Protein AF-A0AAV9LEJ4-F1 (afdb_monomer_lite)

Structure (mmCIF, N/CA/C/O backbone):
data_AF-A0AAV9LEJ4-F1
#
_entry.id   AF-A0AAV9LEJ4-F1
#
loop_
_atom_site.group_PDB
_atom_site.id
_atom_site.type_symbol
_atom_site.label_atom_id
_atom_site.label_alt_id
_atom_site.label_comp_id
_atom_site.label_asym_id
_atom_site.label_entity_id
_atom_site.label_seq_id
_atom_site.pdbx_PDB_ins_code
_atom_site.Cartn_x
_atom_site.Cartn_y
_atom_site.Cartn_z
_atom_site.occupancy
_atom_site.B_iso_or_equiv
_atom_site.auth_seq_id
_atom_site.auth_comp_id
_atom_site.auth_asym_id
_atom_site.auth_atom_id
_atom_site.pdbx_PDB_model_num
ATOM 1 N N . MET A 1 1 ? -6.717 -20.768 -4.124 1.00 33.97 1 MET A N 1
ATOM 2 C CA . MET A 1 1 ? -5.307 -20.877 -4.558 1.00 33.97 1 MET A CA 1
ATOM 3 C C . MET A 1 1 ? -4.681 -19.501 -4.402 1.00 33.97 1 MET A C 1
ATOM 5 O O . MET A 1 1 ? -5.091 -18.594 -5.113 1.00 33.97 1 MET A O 1
ATOM 9 N N . VAL A 1 2 ? -3.787 -19.312 -3.428 1.00 36.50 2 VAL A N 1
ATOM 10 C CA . VAL A 1 2 ? -3.051 -18.048 -3.265 1.00 36.50 2 VAL A CA 1
ATOM 11 C C . VAL A 1 2 ? -1.981 -18.027 -4.351 1.00 36.50 2 VAL A C 1
ATOM 13 O O . VAL A 1 2 ? -1.108 -18.890 -4.368 1.00 36.50 2 VAL A O 1
ATOM 16 N N . ARG A 1 3 ? -2.088 -17.114 -5.318 1.00 53.19 3 ARG A N 1
ATOM 17 C CA . ARG A 1 3 ? -0.980 -16.851 -6.239 1.00 53.19 3 ARG A CA 1
ATOM 18 C C . ARG A 1 3 ? -0.015 -15.936 -5.495 1.00 53.19 3 ARG A C 1
ATOM 20 O O . ARG A 1 3 ? -0.380 -14.807 -5.194 1.00 53.19 3 ARG A O 1
ATOM 27 N N . THR A 1 4 ? 1.175 -16.428 -5.164 1.00 60.38 4 THR A N 1
ATOM 28 C CA . THR A 1 4 ? 2.219 -15.580 -4.579 1.00 60.38 4 THR A CA 1
ATOM 29 C C . THR A 1 4 ? 2.891 -14.803 -5.700 1.00 60.38 4 THR A C 1
ATOM 31 O O . THR A 1 4 ? 3.566 -15.382 -6.556 1.00 60.38 4 THR A O 1
ATOM 34 N N . THR A 1 5 ? 2.622 -13.503 -5.737 1.00 72.81 5 THR A N 1
ATOM 35 C CA . THR A 1 5 ? 3.022 -12.590 -6.809 1.00 72.81 5 THR A CA 1
ATOM 36 C C . THR A 1 5 ? 3.548 -11.315 -6.180 1.00 72.81 5 THR A C 1
ATOM 38 O O . THR A 1 5 ? 2.967 -10.848 -5.203 1.00 72.81 5 THR A O 1
ATOM 41 N N . THR A 1 6 ? 4.614 -10.752 -6.735 1.00 76.12 6 THR A N 1
ATOM 42 C CA . THR A 1 6 ? 5.213 -9.513 -6.235 1.00 76.12 6 THR A CA 1
ATOM 43 C C . THR A 1 6 ? 5.570 -8.600 -7.389 1.00 76.12 6 THR A C 1
ATOM 45 O O . THR A 1 6 ? 5.845 -9.068 -8.500 1.00 76.12 6 THR A O 1
ATOM 48 N N . LEU A 1 7 ? 5.581 -7.301 -7.109 1.00 75.12 7 LEU A N 1
ATOM 49 C CA . LEU A 1 7 ? 6.283 -6.360 -7.959 1.00 75.12 7 LEU A CA 1
ATOM 50 C C . LEU A 1 7 ? 7.769 -6.341 -7.582 1.00 75.12 7 LEU A C 1
ATOM 52 O O . LEU A 1 7 ? 8.122 -6.549 -6.421 1.00 75.12 7 LEU A O 1
ATOM 56 N N . ASP A 1 8 ? 8.614 -6.171 -8.590 1.00 78.00 8 ASP A N 1
ATOM 57 C CA . ASP A 1 8 ? 10.074 -6.192 -8.515 1.00 78.00 8 ASP A CA 1
ATOM 58 C C . ASP A 1 8 ? 10.605 -4.890 -9.140 1.00 78.00 8 ASP A C 1
ATOM 60 O O . ASP A 1 8 ? 10.684 -4.799 -10.376 1.00 78.00 8 ASP A O 1
ATOM 64 N N . PRO A 1 9 ? 10.873 -3.853 -8.324 1.00 79.69 9 PRO A N 1
ATOM 65 C CA . PRO A 1 9 ? 11.388 -2.586 -8.819 1.00 79.69 9 PRO A CA 1
ATOM 66 C C . PRO A 1 9 ? 12.812 -2.772 -9.353 1.00 79.69 9 PRO A C 1
ATOM 68 O O . PRO A 1 9 ? 13.684 -3.302 -8.666 1.00 79.69 9 PRO A O 1
ATOM 71 N N . THR A 1 10 ? 13.068 -2.317 -10.579 1.00 83.44 10 THR A N 1
ATOM 72 C CA . THR A 1 10 ? 14.412 -2.341 -11.178 1.00 83.44 10 THR A CA 1
ATOM 73 C C . THR A 1 10 ? 14.753 -1.008 -11.819 1.00 83.44 10 THR A C 1
ATOM 75 O O . THR A 1 10 ? 13.864 -0.231 -12.163 1.00 83.44 10 THR A O 1
ATOM 78 N N . VAL A 1 11 ? 16.045 -0.785 -12.037 1.00 86.44 11 VAL A N 1
ATOM 79 C CA . VAL A 1 11 ? 16.559 0.316 -12.853 1.00 86.44 11 VAL A CA 1
ATOM 80 C C . VAL A 1 11 ? 16.872 -0.226 -14.248 1.00 86.44 11 VAL A C 1
ATOM 82 O O . VAL A 1 11 ? 17.528 -1.262 -14.357 1.00 86.44 11 VAL A O 1
ATOM 85 N N . ASP A 1 12 ? 16.352 0.417 -15.293 1.00 84.88 12 ASP A N 1
ATOM 86 C CA . ASP A 1 12 ? 16.654 0.061 -16.684 1.00 84.88 12 ASP A CA 1
ATOM 87 C C . ASP A 1 12 ? 17.989 0.665 -17.167 1.00 84.88 12 ASP A C 1
ATOM 89 O O . ASP A 1 12 ? 18.639 1.439 -16.463 1.00 84.88 12 ASP A O 1
ATOM 93 N N . ASP A 1 13 ? 18.398 0.343 -18.398 1.00 87.31 13 ASP A N 1
ATOM 94 C CA . ASP A 1 13 ? 19.653 0.839 -18.993 1.00 87.31 13 ASP A CA 1
ATOM 95 C C . ASP A 1 13 ? 19.692 2.372 -19.179 1.00 87.31 13 ASP A C 1
ATOM 97 O O . ASP A 1 13 ? 20.726 2.931 -19.544 1.00 87.31 13 ASP A O 1
ATOM 101 N N . LYS A 1 14 ? 18.567 3.065 -18.961 1.00 87.56 14 LYS A N 1
ATOM 102 C CA . LYS A 1 14 ? 18.425 4.526 -19.028 1.00 87.56 14 LYS A CA 1
ATOM 103 C C . LYS A 1 14 ? 18.315 5.157 -17.639 1.00 87.56 14 LYS A C 1
ATOM 105 O O . LYS A 1 14 ? 17.849 6.290 -17.527 1.00 87.56 14 LYS A O 1
ATOM 110 N N . GLU A 1 15 ? 18.690 4.423 -16.594 1.00 86.25 15 GLU A N 1
ATOM 111 C CA . GLU A 1 15 ? 18.599 4.847 -15.195 1.00 86.25 15 GLU A CA 1
ATOM 112 C C . GLU A 1 15 ? 17.161 5.161 -14.730 1.00 86.25 15 GLU A C 1
ATOM 114 O O . GLU A 1 15 ? 16.949 5.878 -13.752 1.00 86.25 15 GLU A O 1
ATOM 119 N N . THR A 1 16 ? 16.145 4.612 -15.406 1.00 87.75 16 THR A N 1
ATOM 120 C CA . THR A 1 16 ? 14.732 4.782 -15.041 1.00 87.75 16 THR A CA 1
ATOM 121 C C . THR A 1 16 ? 14.273 3.671 -14.102 1.00 87.75 16 THR A C 1
ATOM 123 O O . THR A 1 16 ? 14.505 2.491 -14.359 1.00 87.75 16 THR A O 1
ATOM 126 N N . GLN A 1 17 ? 13.571 4.039 -13.029 1.00 86.75 17 GLN A N 1
ATOM 127 C CA . GLN A 1 17 ? 12.897 3.099 -12.140 1.00 86.75 17 GLN A CA 1
ATOM 128 C C . GLN A 1 17 ? 11.589 2.604 -12.778 1.00 86.75 17 GLN A C 1
ATOM 130 O O . GLN A 1 17 ? 10.724 3.391 -13.172 1.00 86.75 17 GLN A O 1
ATOM 135 N N . VAL A 1 18 ? 11.444 1.282 -12.881 1.00 89.50 18 VAL A N 1
ATOM 136 C CA . VAL A 1 18 ? 10.283 0.604 -13.478 1.00 89.50 18 VAL A CA 1
ATOM 137 C C . VAL A 1 18 ? 9.762 -0.509 -12.571 1.00 89.50 18 VAL A C 1
ATOM 139 O O . VAL A 1 18 ? 10.533 -1.130 -11.838 1.00 89.50 18 VAL A O 1
ATOM 142 N N . GLN A 1 19 ? 8.457 -0.797 -12.645 1.00 88.31 19 GLN A N 1
ATOM 143 C CA . GLN A 1 19 ? 7.831 -1.856 -11.846 1.00 88.31 19 GLN A CA 1
ATOM 144 C C . GLN A 1 19 ? 7.592 -3.101 -12.698 1.00 88.31 19 GLN A C 1
ATOM 146 O O . GLN A 1 19 ? 6.766 -3.103 -13.618 1.00 88.31 19 GLN A O 1
ATOM 151 N N . ASN A 1 20 ? 8.302 -4.178 -12.376 1.00 89.94 20 ASN A N 1
ATOM 152 C CA . ASN A 1 20 ? 8.124 -5.481 -13.009 1.00 89.94 20 ASN A CA 1
ATOM 153 C C . ASN A 1 20 ? 7.228 -6.369 -12.163 1.00 89.94 20 ASN A C 1
ATOM 155 O O . ASN A 1 20 ? 7.105 -6.161 -10.966 1.00 89.94 20 ASN A O 1
ATOM 159 N N . TYR A 1 21 ? 6.679 -7.418 -12.759 1.00 89.44 21 TYR A N 1
ATOM 160 C CA . TYR A 1 21 ? 5.932 -8.449 -12.057 1.00 89.44 21 TYR A CA 1
ATOM 161 C C . TYR A 1 21 ? 6.645 -9.792 -12.106 1.00 89.44 21 TYR A C 1
ATOM 163 O O . TYR A 1 21 ? 7.105 -10.243 -13.166 1.00 89.44 21 TYR A O 1
ATOM 171 N N . ALA A 1 22 ? 6.677 -10.451 -10.952 1.00 90.06 22 ALA A N 1
ATOM 172 C CA . ALA A 1 22 ? 7.203 -11.790 -10.776 1.00 90.06 22 ALA A CA 1
ATOM 173 C C . ALA A 1 22 ? 6.188 -12.687 -10.054 1.00 90.06 22 ALA A C 1
ATOM 175 O O . ALA A 1 22 ? 5.473 -12.264 -9.142 1.00 90.06 22 ALA A O 1
ATOM 176 N N . M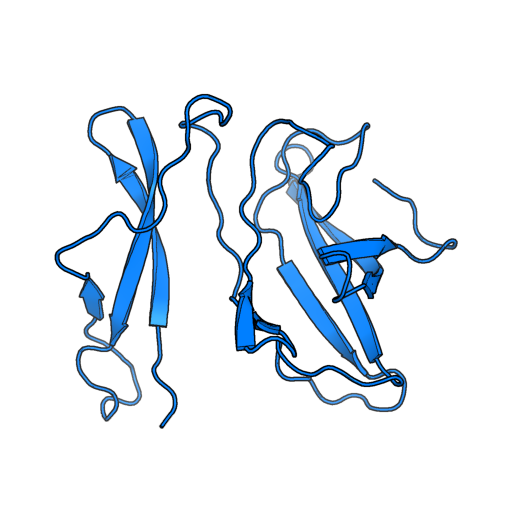ET A 1 23 ? 6.147 -13.957 -10.452 1.00 90.69 23 MET A N 1
ATOM 177 C CA . MET A 1 23 ? 5.324 -14.988 -9.817 1.00 90.69 23 MET A CA 1
ATOM 178 C C . MET A 1 23 ? 6.165 -16.210 -9.460 1.00 90.69 23 MET A C 1
ATOM 180 O O . MET A 1 23 ? 7.167 -16.495 -10.122 1.00 90.69 23 MET A O 1
ATOM 184 N N . SER A 1 24 ? 5.744 -16.961 -8.442 1.00 92.44 24 SER A N 1
ATOM 185 C CA 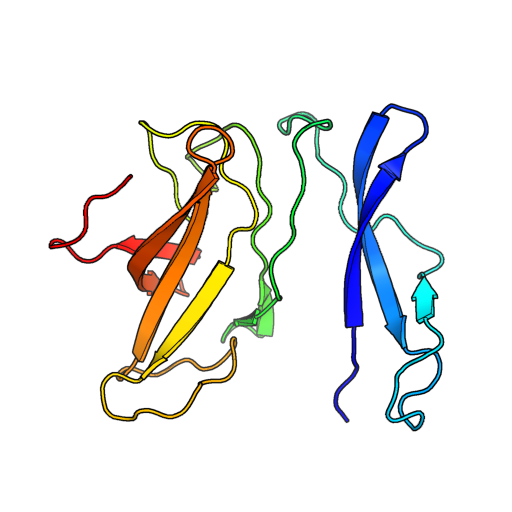. SER A 1 24 ? 6.379 -18.245 -8.134 1.00 92.44 24 SER A CA 1
ATOM 186 C C . SER A 1 24 ? 6.269 -19.207 -9.321 1.00 92.44 24 SER A C 1
ATOM 188 O O . SER A 1 24 ? 5.188 -19.414 -9.875 1.00 92.44 24 SER A O 1
ATOM 190 N N . ALA A 1 25 ? 7.390 -19.838 -9.674 1.00 93.06 25 ALA A N 1
ATOM 191 C CA . ALA A 1 25 ? 7.442 -20.892 -10.683 1.00 93.06 25 ALA A CA 1
ATOM 192 C C . ALA A 1 25 ? 6.729 -22.174 -10.221 1.00 93.06 25 ALA A C 1
ATOM 194 O O . ALA A 1 25 ? 6.352 -23.007 -11.043 1.00 93.06 25 ALA A O 1
ATOM 195 N N . ASN A 1 26 ? 6.596 -22.364 -8.904 1.00 91.69 26 ASN A N 1
ATOM 196 C CA . ASN A 1 26 ? 6.020 -23.560 -8.310 1.00 91.69 26 ASN A CA 1
ATOM 197 C C . ASN A 1 26 ? 5.298 -23.225 -6.996 1.00 91.69 26 ASN A C 1
ATOM 199 O O . ASN A 1 26 ? 5.933 -23.027 -5.962 1.00 91.69 26 ASN A O 1
ATOM 203 N N . LEU A 1 27 ? 3.963 -23.221 -7.025 1.00 90.69 27 LEU A N 1
ATOM 204 C CA . LEU A 1 27 ? 3.129 -22.962 -5.843 1.00 90.69 27 LEU A CA 1
ATOM 205 C C . LEU A 1 27 ? 3.141 -24.109 -4.818 1.00 90.69 27 LEU A C 1
ATOM 207 O O . LEU A 1 27 ? 2.669 -23.922 -3.701 1.00 90.69 27 LEU A O 1
ATOM 211 N N . PHE A 1 28 ? 3.669 -25.281 -5.182 1.00 92.69 28 PHE A N 1
ATOM 212 C CA . PHE A 1 28 ? 3.827 -26.418 -4.273 1.00 92.69 28 PHE A CA 1
ATOM 213 C C . PHE A 1 28 ? 5.191 -26.438 -3.575 1.00 92.69 28 PHE A C 1
ATOM 215 O O . PHE A 1 28 ? 5.398 -27.263 -2.689 1.00 92.69 28 PHE A O 1
ATOM 222 N N . ASP A 1 29 ? 6.128 -25.563 -3.959 1.00 92.38 29 ASP A N 1
ATOM 223 C CA . ASP A 1 29 ? 7.370 -25.380 -3.212 1.00 92.38 29 ASP A CA 1
ATOM 224 C C . ASP A 1 29 ? 7.092 -24.483 -1.995 1.00 92.38 29 ASP A C 1
ATOM 226 O O . ASP A 1 29 ? 6.902 -23.280 -2.183 1.00 92.38 29 ASP A O 1
ATOM 230 N N . PRO A 1 30 ? 7.094 -25.007 -0.753 1.00 91.62 30 PRO A N 1
ATOM 231 C CA . PRO A 1 30 ? 6.769 -24.209 0.431 1.00 91.62 30 PRO A CA 1
ATOM 232 C C . PRO A 1 30 ? 7.758 -23.059 0.662 1.00 91.62 30 PRO A C 1
ATOM 234 O O . PRO A 1 30 ? 7.440 -22.107 1.367 1.00 91.62 30 PRO A O 1
ATOM 237 N N . PHE A 1 31 ? 8.944 -23.132 0.054 1.00 92.81 31 PHE A N 1
ATOM 238 C CA . PHE A 1 31 ? 9.983 -22.112 0.154 1.00 92.81 31 PHE A CA 1
ATOM 239 C C . PHE A 1 31 ? 9.999 -21.132 -1.024 1.00 92.81 31 PHE A C 1
ATOM 241 O O . PHE A 1 31 ? 10.804 -20.207 -1.009 1.00 92.81 31 PHE A O 1
ATOM 248 N N . LEU A 1 32 ? 9.159 -21.339 -2.050 1.00 91.69 32 LEU A N 1
ATOM 249 C CA . LEU A 1 32 ? 9.045 -20.466 -3.227 1.00 91.69 32 LEU A CA 1
ATOM 250 C C . LEU A 1 32 ? 10.414 -20.085 -3.830 1.00 91.69 32 LEU A C 1
ATOM 252 O O . LEU A 1 32 ? 10.695 -18.917 -4.090 1.00 91.69 32 LEU A O 1
ATOM 256 N N . ARG A 1 33 ? 11.304 -21.064 -4.034 1.00 92.56 33 ARG A N 1
ATOM 257 C CA . ARG A 1 33 ? 12.721 -20.800 -4.369 1.00 92.56 33 ARG A CA 1
ATOM 258 C C . ARG A 1 33 ? 12.944 -20.272 -5.782 1.00 92.56 33 ARG A C 1
ATOM 260 O O . ARG A 1 33 ? 13.992 -19.702 -6.067 1.00 92.56 33 ARG A O 1
ATOM 267 N N . LYS A 1 34 ? 11.999 -20.513 -6.690 1.00 93.38 34 LYS A N 1
ATOM 268 C CA . LYS A 1 34 ? 12.106 -20.137 -8.103 1.00 93.38 34 LYS A CA 1
ATOM 269 C C . LYS A 1 34 ? 10.996 -19.167 -8.472 1.00 93.38 34 LYS A C 1
ATOM 271 O O . LYS A 1 34 ? 9.826 -19.445 -8.220 1.00 93.38 34 LYS A O 1
ATOM 276 N N . TRP A 1 35 ? 11.379 -18.084 -9.139 1.00 93.81 35 TRP A N 1
ATOM 277 C CA . TRP A 1 35 ? 10.486 -17.023 -9.593 1.00 93.81 35 TRP A CA 1
ATOM 278 C C . TRP A 1 35 ? 10.615 -16.836 -11.101 1.00 93.81 35 TRP A C 1
ATOM 280 O O . TRP A 1 35 ? 11.700 -16.984 -11.662 1.00 93.81 35 TRP A O 1
ATOM 290 N N . ILE A 1 36 ? 9.500 -16.522 -11.751 1.00 93.19 36 ILE A N 1
ATOM 291 C CA . ILE A 1 36 ? 9.419 -16.232 -13.183 1.00 93.19 36 ILE A CA 1
ATOM 292 C C . ILE A 1 36 ? 8.985 -14.777 -13.329 1.00 93.19 36 ILE A C 1
ATOM 294 O O . ILE A 1 36 ? 7.958 -14.378 -12.775 1.00 93.19 36 ILE A O 1
ATOM 298 N N . LYS A 1 37 ? 9.760 -13.994 -14.084 1.00 90.88 37 LYS A N 1
ATOM 299 C CA . LYS A 1 37 ? 9.366 -12.651 -14.525 1.00 90.88 37 LYS A CA 1
ATOM 300 C C . LYS A 1 37 ? 8.487 -12.773 -15.768 1.00 90.88 37 LYS A C 1
ATOM 302 O O . LYS A 1 37 ? 8.761 -13.604 -16.634 1.00 90.88 37 LYS A O 1
ATOM 307 N N . LEU A 1 38 ? 7.437 -11.962 -15.864 1.00 88.12 38 LEU A N 1
ATOM 308 C CA . LEU A 1 38 ? 6.613 -11.935 -17.072 1.00 88.12 38 LEU A CA 1
ATOM 309 C C . LEU A 1 38 ? 7.405 -11.429 -18.282 1.00 88.12 38 LEU A C 1
ATOM 311 O O . LEU A 1 38 ? 8.260 -10.553 -18.160 1.00 88.12 38 LEU A O 1
ATOM 315 N N . HIS A 1 39 ? 7.072 -11.952 -19.463 1.00 89.62 39 HIS A N 1
ATOM 316 C CA . HIS A 1 39 ? 7.724 -11.565 -20.716 1.00 89.62 39 HIS A CA 1
ATOM 317 C C . HIS A 1 39 ? 7.403 -10.123 -21.145 1.00 89.62 39 HIS A C 1
ATOM 319 O O . HIS A 1 39 ? 8.115 -9.561 -21.965 1.00 89.62 39 HIS A O 1
ATOM 325 N N . ASN A 1 40 ? 6.303 -9.550 -20.649 1.00 90.25 40 ASN A N 1
ATOM 326 C CA . ASN A 1 40 ? 5.829 -8.205 -20.979 1.00 90.25 40 ASN A CA 1
ATOM 327 C C . ASN A 1 40 ? 6.218 -7.163 -19.920 1.00 90.25 40 ASN A C 1
ATOM 329 O O . ASN A 1 40 ? 5.627 -6.090 -19.884 1.00 90.25 40 ASN A O 1
ATOM 333 N N . ASN A 1 41 ? 7.172 -7.486 -19.048 1.00 89.50 41 ASN A N 1
ATOM 334 C CA . ASN A 1 41 ? 7.763 -6.507 -18.149 1.00 89.50 41 ASN A CA 1
ATOM 335 C C . ASN A 1 41 ? 8.548 -5.432 -18.932 1.00 89.50 41 ASN A C 1
ATOM 337 O O . ASN A 1 41 ? 9.137 -5.761 -19.966 1.00 89.50 41 ASN A O 1
ATOM 341 N N . PRO A 1 42 ? 8.614 -4.184 -18.428 1.00 90.75 42 PRO A N 1
ATOM 342 C CA . PRO A 1 42 ? 7.988 -3.691 -17.192 1.00 90.75 42 PRO A CA 1
ATOM 343 C C . PRO A 1 42 ? 6.468 -3.480 -17.318 1.00 90.75 42 PRO A C 1
ATOM 345 O O . PRO A 1 42 ? 5.977 -3.086 -18.372 1.00 90.75 42 PRO A O 1
ATOM 348 N N . LEU A 1 43 ? 5.718 -3.722 -16.234 1.00 87.75 43 LEU A N 1
ATOM 349 C CA . LEU A 1 43 ? 4.257 -3.540 -16.217 1.00 87.75 43 LEU A CA 1
ATOM 350 C C . LEU A 1 43 ? 3.837 -2.092 -15.969 1.00 87.75 43 LEU A C 1
ATOM 352 O O . LEU A 1 43 ? 2.806 -1.663 -16.483 1.00 87.75 43 LEU A O 1
ATOM 356 N N . ILE A 1 44 ? 4.591 -1.361 -15.146 1.00 85.75 44 ILE A N 1
ATOM 357 C CA . ILE A 1 44 ? 4.292 0.033 -14.811 1.00 85.75 44 ILE A CA 1
ATOM 358 C C . ILE A 1 44 ? 5.542 0.860 -15.069 1.00 85.75 44 ILE A C 1
ATOM 360 O O . ILE A 1 44 ? 6.612 0.590 -14.517 1.00 85.75 44 ILE A O 1
ATOM 364 N N . VAL A 1 45 ? 5.376 1.873 -15.911 1.00 86.00 45 VAL A N 1
ATOM 365 C CA . VAL A 1 45 ? 6.413 2.825 -16.297 1.00 86.00 45 VAL A CA 1
ATOM 366 C C . VAL A 1 45 ? 5.884 4.223 -16.013 1.00 86.00 45 VAL A C 1
ATOM 368 O O . VAL A 1 45 ? 4.736 4.531 -16.330 1.00 86.00 45 VAL A O 1
ATOM 371 N N . ALA A 1 46 ? 6.728 5.050 -15.408 1.00 83.94 46 ALA A N 1
ATOM 372 C CA . ALA A 1 46 ? 6.465 6.462 -15.191 1.00 83.94 46 ALA A CA 1
ATOM 373 C C . ALA A 1 46 ? 6.182 7.185 -16.522 1.00 83.94 46 ALA A C 1
ATOM 375 O O . ALA A 1 46 ? 6.961 7.074 -17.477 1.00 83.94 46 ALA A O 1
ATOM 376 N N . ASP A 1 47 ? 5.083 7.938 -16.579 1.00 83.81 47 ASP A N 1
ATOM 377 C CA . ASP A 1 47 ? 4.817 8.839 -17.700 1.00 83.81 47 ASP A CA 1
ATOM 378 C C . ASP A 1 47 ? 5.696 10.108 -17.618 1.00 83.81 47 ASP A C 1
ATOM 380 O O . ASP A 1 47 ? 6.610 10.203 -16.801 1.00 83.81 47 ASP A O 1
ATOM 384 N N . GLU A 1 48 ? 5.481 11.073 -18.512 1.00 82.25 48 GLU A N 1
ATOM 385 C CA . GLU A 1 48 ? 6.283 12.307 -18.563 1.00 82.25 48 GLU A CA 1
ATOM 386 C C . GLU A 1 48 ? 6.034 13.264 -17.389 1.00 82.25 48 GLU A C 1
ATOM 388 O O . GLU A 1 48 ? 6.876 14.118 -17.120 1.00 82.25 48 GLU A O 1
ATOM 393 N N . SER A 1 49 ? 4.911 13.118 -16.677 1.00 78.69 49 SER A N 1
ATOM 394 C CA . SER A 1 49 ? 4.613 13.890 -15.465 1.00 78.69 49 SER A CA 1
ATOM 395 C C . SER A 1 49 ? 5.341 13.351 -14.232 1.00 78.69 49 SER A C 1
ATOM 397 O O . SER A 1 49 ? 5.413 14.032 -13.210 1.00 78.69 49 SER A O 1
ATOM 399 N N . ILE A 1 50 ? 5.918 12.149 -14.337 1.00 77.81 50 ILE A N 1
ATOM 400 C CA . ILE A 1 50 ? 6.574 11.439 -13.247 1.00 77.81 50 ILE A CA 1
ATOM 401 C C . ILE A 1 50 ? 8.102 11.471 -13.421 1.00 77.81 50 ILE A C 1
ATOM 403 O O . ILE A 1 50 ? 8.657 11.179 -14.479 1.00 77.81 50 ILE A O 1
ATOM 407 N N . ASN A 1 51 ? 8.812 11.794 -12.341 1.00 79.56 51 ASN A N 1
ATOM 408 C CA . ASN A 1 51 ? 10.260 11.751 -12.233 1.00 79.56 51 ASN A CA 1
ATOM 409 C C . ASN A 1 51 ? 10.691 10.285 -12.241 1.00 79.56 51 ASN A C 1
ATOM 411 O O . ASN A 1 51 ? 10.611 9.578 -11.236 1.00 79.56 51 ASN A O 1
ATOM 415 N N . LYS A 1 52 ? 11.147 9.853 -13.411 1.00 84.44 52 LYS A N 1
ATOM 416 C CA . LYS A 1 52 ? 11.480 8.471 -13.748 1.00 84.44 52 LYS A CA 1
ATOM 417 C C . LYS A 1 52 ? 12.585 7.870 -12.880 1.00 84.44 52 LYS A C 1
ATOM 419 O O . LYS A 1 52 ? 12.638 6.656 -12.744 1.00 84.44 52 LYS A O 1
ATOM 424 N N . THR A 1 53 ? 13.443 8.685 -12.268 1.00 81.50 53 THR A N 1
ATOM 425 C CA . THR A 1 53 ? 14.518 8.209 -11.378 1.00 81.50 53 THR A CA 1
ATOM 426 C C . THR A 1 53 ? 14.073 8.078 -9.917 1.00 81.50 53 THR A C 1
ATOM 428 O O . THR A 1 53 ? 14.805 7.519 -9.104 1.00 81.50 53 THR A O 1
ATOM 431 N N . LYS A 1 54 ? 12.870 8.563 -9.580 1.00 77.12 54 LYS A N 1
ATOM 432 C CA . LYS A 1 54 ? 12.258 8.518 -8.242 1.00 77.12 54 LYS A CA 1
ATOM 433 C C . LYS A 1 54 ? 10.825 7.973 -8.305 1.00 77.12 54 LYS A C 1
ATOM 435 O O . LYS A 1 54 ? 9.901 8.564 -7.747 1.00 77.12 54 LYS A O 1
ATOM 440 N N . PHE A 1 55 ? 10.647 6.877 -9.035 1.00 78.62 55 PHE A N 1
ATOM 441 C CA . PHE A 1 55 ? 9.383 6.166 -9.189 1.00 78.62 55 PHE A CA 1
ATOM 442 C C . PHE A 1 55 ? 9.539 4.727 -8.691 1.00 78.62 55 PHE A C 1
ATOM 444 O O . PHE A 1 55 ? 9.821 3.809 -9.463 1.00 78.62 55 PHE A O 1
ATOM 451 N N . GLY A 1 56 ? 9.389 4.540 -7.382 1.00 76.12 56 GLY A N 1
ATOM 452 C CA . GLY A 1 56 ? 9.801 3.316 -6.697 1.00 76.12 56 GLY A CA 1
ATOM 453 C C . GLY A 1 56 ? 8.846 2.856 -5.602 1.00 76.12 56 GLY A C 1
ATOM 454 O O . GLY A 1 56 ? 7.804 3.465 -5.357 1.00 76.12 56 GLY A O 1
ATOM 455 N N . ASP A 1 57 ? 9.251 1.764 -4.955 1.00 77.12 57 ASP A N 1
ATOM 456 C CA . ASP A 1 57 ? 8.657 1.191 -3.743 1.00 77.12 57 ASP A CA 1
ATOM 457 C C . ASP A 1 57 ? 7.148 0.902 -3.834 1.00 77.12 57 ASP A C 1
ATOM 459 O O . ASP A 1 57 ? 6.354 1.481 -3.087 1.00 77.12 57 ASP A O 1
ATOM 463 N N . PRO A 1 58 ? 6.720 0.002 -4.742 1.00 82.06 58 PRO A N 1
ATOM 464 C CA . PRO A 1 58 ? 5.321 -0.380 -4.821 1.00 82.06 58 PRO A CA 1
ATOM 465 C C . PRO A 1 58 ? 4.888 -1.109 -3.546 1.00 82.06 58 PRO A C 1
ATOM 467 O O . PRO A 1 58 ? 5.555 -2.034 -3.077 1.00 82.06 58 PRO A O 1
ATOM 470 N N . THR A 1 59 ? 3.728 -0.733 -3.018 1.00 84.00 59 THR A N 1
ATOM 471 C CA . THR A 1 59 ? 3.143 -1.403 -1.850 1.00 84.00 59 THR A CA 1
ATOM 472 C C . THR A 1 59 ? 2.581 -2.773 -2.203 1.00 84.00 59 THR A C 1
ATOM 474 O O . THR A 1 59 ? 2.380 -3.120 -3.372 1.00 84.00 59 THR A O 1
ATOM 477 N N . ILE A 1 60 ? 2.219 -3.540 -1.172 1.00 85.19 60 ILE A N 1
ATOM 478 C CA . ILE A 1 60 ? 1.299 -4.663 -1.356 1.00 85.19 60 ILE A CA 1
ATOM 479 C C . ILE A 1 60 ? -0.001 -4.115 -1.961 1.00 85.19 60 ILE A C 1
ATOM 481 O O . ILE A 1 60 ? -0.540 -3.105 -1.503 1.00 85.19 60 ILE A O 1
ATOM 485 N N . ALA A 1 61 ? -0.487 -4.767 -3.016 1.00 88.31 61 ALA A N 1
ATOM 486 C CA . ALA A 1 61 ? -1.731 -4.383 -3.665 1.00 88.31 61 ALA A CA 1
ATOM 487 C C . ALA A 1 61 ? -2.951 -4.850 -2.853 1.00 88.31 61 ALA A C 1
ATOM 489 O O . ALA A 1 61 ? -2.934 -5.926 -2.250 1.00 88.31 61 ALA A O 1
ATOM 490 N N . TRP A 1 62 ? -4.039 -4.084 -2.898 1.00 90.19 62 TRP A N 1
ATOM 491 C CA . TRP A 1 62 ? -5.325 -4.461 -2.304 1.00 90.19 62 TRP A CA 1
ATOM 492 C C . TRP A 1 62 ? -6.446 -4.415 -3.338 1.00 90.19 62 TRP A C 1
ATOM 494 O O . TRP A 1 62 ? -6.423 -3.627 -4.286 1.00 90.19 62 TRP A O 1
ATOM 504 N N . LEU A 1 63 ? -7.432 -5.293 -3.172 1.00 90.94 63 LEU A N 1
ATOM 505 C CA . LEU A 1 63 ? -8.604 -5.361 -4.032 1.00 90.94 63 LEU A CA 1
ATOM 506 C C . LEU A 1 63 ? -9.708 -4.485 -3.439 1.00 90.94 63 LEU A C 1
ATOM 508 O O . LEU A 1 63 ? -10.134 -4.708 -2.307 1.00 90.94 63 LEU A O 1
ATOM 512 N N . GLY A 1 64 ? -10.178 -3.492 -4.194 1.00 89.06 64 GLY A N 1
ATOM 513 C CA . GLY A 1 64 ? -11.323 -2.692 -3.765 1.00 89.06 64 GLY A CA 1
ATOM 514 C C . GLY A 1 64 ? -12.664 -3.362 -4.055 1.00 89.06 64 GLY A C 1
ATOM 515 O O . GLY A 1 64 ? -12.759 -4.344 -4.792 1.00 89.06 64 GLY A O 1
ATOM 516 N N . GLN A 1 65 ? -13.727 -2.781 -3.496 1.00 88.44 65 GLN A N 1
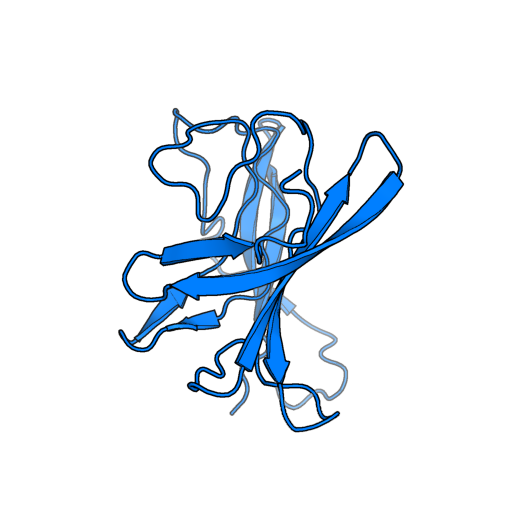ATOM 517 C CA . GLN A 1 65 ? -15.105 -3.269 -3.645 1.00 88.44 65 GLN A CA 1
ATOM 518 C C . GLN A 1 65 ? -15.633 -3.187 -5.091 1.00 88.44 65 GLN A C 1
ATOM 520 O O . GLN A 1 65 ? -16.609 -3.845 -5.438 1.00 88.44 65 GLN A O 1
ATOM 525 N N . ASP A 1 66 ? -14.976 -2.401 -5.943 1.00 90.56 66 ASP A N 1
ATOM 526 C CA . ASP A 1 66 ? -15.237 -2.266 -7.379 1.00 90.56 66 ASP A CA 1
ATOM 527 C C . ASP A 1 66 ? -14.505 -3.317 -8.239 1.00 90.56 66 ASP A C 1
ATOM 529 O O . ASP A 1 66 ? -14.488 -3.202 -9.465 1.00 90.56 66 ASP A O 1
ATOM 533 N N . TRP A 1 67 ? -13.883 -4.322 -7.611 1.00 88.75 67 TRP A N 1
ATOM 534 C CA . TRP A 1 67 ? -13.096 -5.375 -8.261 1.00 88.75 67 TRP A CA 1
ATOM 535 C C . TRP A 1 67 ? -11.845 -4.883 -8.996 1.00 88.75 67 TRP A C 1
ATOM 537 O O . TRP A 1 67 ? -11.313 -5.580 -9.864 1.00 88.75 67 TRP A O 1
ATOM 547 N N . ARG A 1 68 ? -11.336 -3.701 -8.635 1.00 90.44 68 ARG A N 1
ATOM 548 C CA . ARG A 1 68 ? -10.075 -3.168 -9.161 1.00 90.44 68 ARG A CA 1
ATOM 549 C C . ARG A 1 68 ? -8.968 -3.266 -8.119 1.00 90.44 68 ARG A C 1
ATOM 551 O O . ARG A 1 68 ? -9.156 -2.925 -6.949 1.00 90.44 68 ARG A O 1
ATOM 558 N N . TRP A 1 69 ? -7.802 -3.734 -8.557 1.00 88.75 69 TRP A N 1
ATOM 559 C CA . TRP A 1 69 ? -6.593 -3.732 -7.737 1.00 88.75 69 TRP A CA 1
ATOM 560 C C . TRP A 1 69 ? -6.030 -2.321 -7.633 1.00 88.75 69 TRP A C 1
ATOM 562 O O . TRP A 1 69 ? -5.995 -1.583 -8.617 1.00 88.75 69 TRP A O 1
ATOM 572 N N . ARG A 1 70 ? -5.585 -1.969 -6.432 1.00 89.00 70 ARG A N 1
ATOM 573 C CA . ARG A 1 70 ? -4.951 -0.699 -6.096 1.00 89.00 70 ARG A CA 1
ATOM 574 C C . ARG A 1 70 ? -3.604 -0.966 -5.458 1.00 89.00 70 ARG A C 1
ATOM 576 O O . ARG A 1 70 ? -3.390 -2.014 -4.854 1.00 89.00 70 ARG A O 1
ATOM 583 N N . MET A 1 71 ? -2.713 -0.006 -5.616 1.00 86.31 71 MET A N 1
ATOM 584 C CA . MET A 1 71 ? -1.360 -0.019 -5.085 1.00 86.31 71 MET A CA 1
ATOM 585 C C . MET A 1 71 ? -0.883 1.423 -4.974 1.00 86.31 71 MET A C 1
ATOM 587 O O . MET A 1 71 ? -1.323 2.276 -5.750 1.00 86.31 71 MET A O 1
ATOM 591 N N . ILE A 1 72 ? 0.011 1.694 -4.029 1.00 83.56 72 ILE A N 1
ATOM 592 C CA . ILE A 1 72 ? 0.646 3.006 -3.909 1.00 83.56 72 ILE A CA 1
ATOM 593 C C . ILE A 1 72 ? 2.026 2.895 -4.544 1.00 83.56 72 ILE A C 1
ATOM 595 O O . ILE A 1 72 ? 2.772 1.958 -4.263 1.00 83.56 72 ILE A O 1
ATOM 599 N N . GLY A 1 73 ? 2.334 3.838 -5.426 1.00 74.19 73 GLY A N 1
ATOM 600 C CA . GLY A 1 73 ? 3.691 4.112 -5.878 1.00 74.19 73 GLY A CA 1
ATOM 601 C C . GLY A 1 73 ? 4.106 5.484 -5.368 1.00 74.19 73 GLY A C 1
ATOM 602 O O . GLY A 1 73 ? 3.268 6.381 -5.240 1.00 74.19 73 GLY A O 1
ATOM 603 N N . LEU A 1 74 ? 5.387 5.641 -5.060 1.00 71.62 74 LEU A N 1
ATOM 604 C CA . LEU A 1 74 ? 5.946 6.924 -4.666 1.00 71.62 74 LEU A CA 1
ATOM 605 C C . LEU A 1 74 ? 6.419 7.701 -5.888 1.00 71.62 74 LEU A C 1
ATOM 607 O O . LEU A 1 74 ? 7.085 7.151 -6.764 1.00 71.62 74 LEU A O 1
ATOM 611 N N . HIS A 1 75 ? 6.087 8.989 -5.928 1.00 69.88 75 HIS A N 1
ATOM 612 C CA . HIS A 1 75 ? 6.607 9.923 -6.918 1.00 69.88 75 HIS A CA 1
ATOM 613 C C . HIS A 1 75 ? 6.614 11.366 -6.376 1.00 69.88 75 HIS A C 1
ATOM 615 O O . HIS A 1 75 ? 5.818 11.746 -5.518 1.00 69.88 75 HIS A O 1
ATOM 621 N N . GLU A 1 76 ? 7.551 12.168 -6.879 1.00 59.16 76 GLU A N 1
ATOM 622 C CA . GLU A 1 76 ? 7.747 13.587 -6.590 1.00 59.16 76 GLU A CA 1
ATOM 623 C C . GLU A 1 76 ? 6.803 14.490 -7.431 1.00 59.16 76 GLU A C 1
ATOM 625 O O . GLU A 1 76 ? 7.174 14.945 -8.507 1.00 59.16 76 GLU A O 1
ATOM 630 N N . MET A 1 77 ? 5.610 14.772 -6.877 1.00 55.88 77 MET A N 1
ATOM 631 C CA . MET A 1 77 ? 4.558 15.749 -7.268 1.00 55.88 77 MET A CA 1
ATOM 632 C C . MET A 1 77 ? 3.619 15.467 -8.467 1.00 55.88 77 MET A C 1
ATOM 634 O O . MET A 1 77 ? 3.980 15.669 -9.617 1.00 55.88 77 MET A O 1
ATOM 638 N N . ASP A 1 78 ? 2.332 15.243 -8.147 1.00 47.34 78 ASP A N 1
ATOM 639 C CA . ASP A 1 78 ? 1.196 16.171 -8.366 1.00 47.34 78 ASP A CA 1
ATOM 640 C C . ASP A 1 78 ? 0.101 15.861 -7.306 1.00 47.34 78 ASP A C 1
ATOM 642 O O . ASP A 1 78 ? -0.207 14.699 -7.038 1.00 47.34 78 ASP A O 1
ATOM 646 N N . GLN A 1 79 ? -0.466 16.878 -6.641 1.00 51.19 79 GLN A N 1
ATOM 647 C CA . GLN A 1 79 ? -1.423 16.705 -5.524 1.00 51.19 79 GLN A CA 1
ATOM 648 C C . GLN A 1 79 ? -2.815 16.248 -5.986 1.00 51.19 79 GLN A C 1
ATOM 650 O O . GLN A 1 79 ? -3.606 15.755 -5.185 1.00 51.19 79 GLN A O 1
ATOM 655 N N . SER A 1 80 ? -3.137 16.433 -7.268 1.00 50.00 80 SER A N 1
ATOM 656 C CA . SER A 1 80 ? -4.497 16.255 -7.786 1.00 50.00 80 SER A CA 1
ATOM 657 C C . SER A 1 80 ? -4.936 14.788 -7.925 1.00 50.00 80 SER A C 1
ATOM 659 O O . SER A 1 80 ? -6.136 14.511 -7.984 1.00 50.00 80 SER A O 1
ATOM 661 N N . ARG A 1 81 ? -3.983 13.842 -7.954 1.00 57.75 81 ARG A N 1
ATOM 662 C CA . ARG A 1 81 ? -4.226 12.398 -8.163 1.00 57.75 81 ARG A CA 1
ATOM 663 C C . ARG A 1 81 ? -3.532 11.507 -7.127 1.00 57.75 81 ARG A C 1
ATOM 665 O O . ARG A 1 81 ? -3.424 10.301 -7.333 1.00 57.75 81 ARG A O 1
ATOM 672 N N . SER A 1 82 ? -3.041 12.089 -6.034 1.00 64.81 82 SER A N 1
ATOM 673 C CA . SER A 1 82 ? -2.365 11.344 -4.976 1.00 64.81 82 SER A CA 1
ATOM 674 C C . SER A 1 82 ? -3.376 10.735 -4.002 1.00 64.81 82 SER A C 1
ATOM 676 O O . SER A 1 82 ? -4.379 11.352 -3.641 1.00 64.81 82 SER A O 1
ATOM 678 N N . LEU A 1 83 ? -3.088 9.519 -3.533 1.00 69.81 83 LEU A N 1
ATOM 679 C CA . LEU A 1 83 ? -3.844 8.903 -2.440 1.00 69.81 83 LEU A CA 1
ATOM 680 C C . LEU A 1 83 ? -3.772 9.766 -1.166 1.00 69.81 83 LEU A C 1
ATOM 682 O O . LEU A 1 83 ? -4.734 9.866 -0.399 1.00 69.81 83 LEU A O 1
ATOM 686 N N . HIS A 1 84 ? -2.602 10.366 -0.940 1.00 71.94 84 HIS A N 1
ATOM 687 C CA . HIS A 1 84 ? -2.308 11.284 0.145 1.00 71.94 84 HIS A CA 1
ATOM 688 C C . HIS A 1 84 ? -1.079 12.133 -0.218 1.00 71.94 84 HIS A C 1
ATOM 690 O O . HIS A 1 84 ? -0.191 11.675 -0.938 1.00 71.94 84 HIS A O 1
ATOM 696 N N . SER A 1 85 ? -1.018 13.365 0.286 1.00 65.94 85 SER A N 1
ATOM 697 C CA . SER A 1 85 ? 0.130 14.254 0.101 1.00 65.94 85 SER A CA 1
ATOM 698 C C . SER A 1 85 ? 0.334 15.139 1.322 1.00 65.94 85 SER A C 1
ATOM 700 O O . SER A 1 85 ? -0.617 15.763 1.802 1.00 65.94 85 SER A O 1
ATOM 702 N N . SER A 1 86 ? 1.585 15.258 1.751 1.00 63.69 86 SER A N 1
ATOM 703 C CA . SER A 1 86 ? 2.047 16.246 2.720 1.00 63.69 86 SER A CA 1
ATOM 704 C C . SER A 1 86 ? 2.827 17.343 1.995 1.00 63.69 86 SER A C 1
ATOM 706 O O . SER A 1 86 ? 3.694 17.055 1.175 1.00 63.69 86 SER A O 1
ATOM 708 N N . ALA A 1 87 ? 2.544 18.609 2.311 1.00 55.97 87 ALA A N 1
ATOM 709 C CA . ALA A 1 87 ? 3.273 19.748 1.748 1.00 55.97 87 ALA A CA 1
ATOM 710 C C . ALA A 1 87 ? 4.647 19.983 2.407 1.00 55.97 87 ALA A C 1
ATOM 712 O O . ALA A 1 87 ? 5.428 20.791 1.909 1.00 55.97 87 ALA A O 1
ATOM 713 N N . LYS A 1 88 ? 4.929 19.335 3.544 1.00 56.12 88 LYS A N 1
ATOM 714 C CA . LYS A 1 88 ? 6.104 19.628 4.379 1.00 56.12 88 LYS A CA 1
ATOM 715 C C . LYS A 1 88 ? 7.207 18.585 4.269 1.00 56.12 88 LYS A C 1
ATOM 717 O O . LYS A 1 88 ? 8.353 18.910 4.573 1.00 56.12 88 LYS A O 1
ATOM 722 N N . ILE A 1 89 ? 6.891 17.363 3.841 1.00 56.59 89 ILE A N 1
ATOM 723 C CA . ILE A 1 89 ? 7.856 16.266 3.832 1.00 56.59 89 ILE A CA 1
ATOM 724 C C . ILE A 1 89 ? 8.181 15.847 2.400 1.00 56.59 89 ILE A C 1
ATOM 726 O O . ILE A 1 89 ? 7.337 15.342 1.667 1.00 56.59 89 ILE A O 1
ATOM 730 N N . VAL A 1 90 ? 9.448 16.031 2.036 1.00 59.81 90 VAL A N 1
ATOM 731 C CA . VAL A 1 90 ? 10.054 15.538 0.796 1.00 59.81 90 VAL A CA 1
ATOM 732 C C . VAL A 1 90 ? 10.747 14.201 1.111 1.00 59.81 90 VAL A C 1
ATOM 734 O O . VAL A 1 90 ? 11.328 14.061 2.188 1.00 59.81 90 VAL A O 1
ATOM 737 N N . ASN A 1 91 ? 10.720 13.239 0.179 1.00 67.25 91 ASN A N 1
ATOM 738 C CA . ASN A 1 91 ? 11.420 11.937 0.241 1.00 67.25 91 ASN A CA 1
ATOM 739 C C . ASN A 1 91 ? 10.772 10.847 1.118 1.00 67.25 91 ASN A C 1
ATOM 741 O O . ASN A 1 91 ? 11.422 10.262 1.989 1.00 67.25 91 ASN A O 1
ATOM 745 N N . TRP A 1 92 ? 9.497 10.547 0.874 1.00 75.62 92 TRP A N 1
ATOM 746 C CA . TRP A 1 92 ? 8.902 9.307 1.380 1.00 75.62 92 TRP A CA 1
ATOM 747 C C . TRP A 1 92 ? 9.481 8.103 0.637 1.00 75.62 92 TRP A C 1
ATOM 749 O O . TRP A 1 92 ? 9.671 8.157 -0.575 1.00 75.62 92 TRP A O 1
ATOM 759 N N . GLN A 1 93 ? 9.738 7.034 1.382 1.00 77.19 93 GLN A N 1
ATOM 760 C CA . GLN A 1 93 ? 10.148 5.709 0.918 1.00 77.19 93 GLN A CA 1
ATOM 761 C C . GLN A 1 93 ? 9.303 4.649 1.620 1.00 77.19 93 GLN A C 1
ATOM 763 O O . GLN A 1 93 ? 8.728 4.922 2.679 1.00 77.19 93 GLN A O 1
ATOM 768 N N . CYS A 1 94 ? 9.245 3.442 1.050 1.00 83.88 94 CYS A N 1
ATOM 769 C CA . CYS A 1 94 ? 8.624 2.275 1.691 1.00 83.88 94 CYS A CA 1
ATOM 770 C C . CYS A 1 94 ? 7.243 2.580 2.306 1.00 83.88 94 CYS A C 1
ATOM 772 O O . CYS A 1 94 ? 7.005 2.283 3.485 1.00 83.88 94 CYS A O 1
ATOM 774 N N . VAL A 1 95 ? 6.366 3.241 1.535 1.00 87.81 95 VAL A N 1
ATOM 775 C CA . VAL A 1 95 ? 4.988 3.501 1.973 1.00 87.81 95 VAL A CA 1
ATOM 776 C C . VAL A 1 95 ? 4.308 2.168 2.239 1.00 87.81 95 VAL A C 1
ATOM 778 O O . VAL A 1 95 ? 4.563 1.190 1.546 1.00 87.81 95 VAL A O 1
ATOM 781 N N . ASP A 1 96 ? 3.433 2.120 3.231 1.00 90.69 96 ASP A N 1
ATOM 782 C CA . ASP A 1 96 ? 2.541 0.986 3.417 1.00 90.69 96 ASP A CA 1
ATOM 783 C C . ASP A 1 96 ? 1.159 1.468 3.856 1.00 90.69 96 ASP A C 1
ATOM 785 O O . ASP A 1 96 ? 1.035 2.479 4.556 1.00 90.69 96 ASP A O 1
ATOM 789 N N . LEU A 1 97 ? 0.121 0.755 3.424 1.00 92.81 97 LEU A N 1
ATOM 790 C CA . LEU A 1 97 ? -1.267 1.022 3.786 1.00 92.81 97 LEU A CA 1
ATOM 791 C C . LEU A 1 97 ? -1.970 -0.293 4.099 1.00 92.81 97 LEU A C 1
ATOM 793 O O . LEU A 1 97 ? -2.191 -1.119 3.214 1.00 92.81 97 LEU A O 1
ATOM 797 N N . PHE A 1 98 ? -2.385 -0.460 5.351 1.00 94.69 98 PHE A N 1
ATOM 798 C CA . PHE A 1 98 ? -3.070 -1.674 5.788 1.00 94.69 98 PHE A CA 1
ATOM 799 C C . PHE A 1 98 ? -4.174 -1.381 6.813 1.00 94.69 98 PHE A C 1
ATOM 801 O O . PHE A 1 98 ? -4.082 -0.410 7.572 1.00 94.69 98 PHE A O 1
ATOM 808 N N . PRO A 1 99 ? -5.245 -2.195 6.830 1.00 96.12 99 PRO A N 1
ATOM 809 C CA . PRO A 1 99 ? -6.329 -2.047 7.784 1.00 96.12 99 PRO A CA 1
ATOM 810 C C . PRO A 1 99 ? -5.957 -2.628 9.152 1.00 96.12 99 PRO A C 1
ATOM 812 O O . PRO A 1 99 ? -5.262 -3.640 9.262 1.00 96.12 99 PRO A O 1
ATOM 815 N N . VAL A 1 100 ? -6.490 -2.016 10.203 1.00 96.38 100 VAL A N 1
ATOM 816 C CA . VAL A 1 100 ? -6.391 -2.465 11.594 1.00 96.38 100 VAL A CA 1
ATOM 817 C C . VAL A 1 100 ? -7.780 -2.521 12.221 1.00 96.38 100 VAL A C 1
ATOM 819 O O . VAL A 1 100 ? -8.639 -1.687 11.941 1.00 96.38 100 VAL A O 1
ATOM 822 N N . SER A 1 101 ? -8.013 -3.529 13.058 1.00 95.50 101 SER A N 1
ATOM 823 C CA . SER A 1 101 ? -9.299 -3.718 13.731 1.00 95.50 101 SER A CA 1
ATOM 824 C C . SER A 1 101 ? -9.441 -2.765 14.913 1.00 95.50 101 SER A C 1
ATOM 826 O O . SER A 1 101 ? -8.511 -2.621 15.705 1.00 95.50 101 SER A O 1
ATOM 828 N N . LEU A 1 102 ? -10.625 -2.170 15.071 1.00 94.25 102 LEU A N 1
ATOM 829 C CA . LEU A 1 102 ? -10.953 -1.348 16.240 1.00 94.25 102 LEU A CA 1
ATOM 830 C C . LEU A 1 102 ? -11.362 -2.186 17.463 1.00 94.25 102 LEU A C 1
ATOM 832 O O . LEU A 1 102 ? -11.371 -1.685 18.583 1.00 94.25 102 LEU A O 1
ATOM 836 N N . GLU A 1 103 ? -11.701 -3.463 17.265 1.00 95.12 103 GLU A N 1
ATOM 837 C CA . GLU A 1 103 ? -12.281 -4.319 18.314 1.00 95.12 103 GLU A CA 1
ATOM 838 C C . GLU A 1 103 ? -11.410 -5.525 18.686 1.00 95.12 103 GLU A C 1
ATOM 840 O O . GLU A 1 103 ? -11.646 -6.178 19.702 1.00 95.12 103 GLU A O 1
ATOM 845 N N . LYS A 1 104 ? -10.440 -5.888 17.841 1.00 94.50 104 LYS A N 1
ATOM 846 C CA . LYS A 1 104 ? -9.682 -7.146 17.949 1.00 94.50 104 LYS A CA 1
ATOM 847 C C . LYS A 1 104 ? -8.190 -6.891 17.784 1.00 94.50 104 LYS A C 1
ATOM 849 O O . LYS A 1 104 ? -7.790 -5.946 17.123 1.00 94.50 104 LYS A O 1
ATOM 854 N N . THR A 1 105 ? -7.374 -7.795 18.312 1.00 94.38 105 THR A N 1
ATOM 855 C CA . THR A 1 105 ? -5.904 -7.728 18.234 1.00 94.38 105 THR A CA 1
ATOM 856 C C . THR A 1 105 ? -5.305 -8.524 17.070 1.00 94.38 105 THR A C 1
ATOM 858 O O . THR A 1 105 ? -4.098 -8.485 16.853 1.00 94.38 105 THR A O 1
ATOM 861 N N . ASN A 1 106 ? -6.130 -9.259 16.320 1.00 94.06 106 ASN A N 1
ATOM 862 C CA . ASN A 1 106 ? -5.677 -10.035 15.168 1.00 94.06 106 ASN A CA 1
ATOM 863 C C . ASN A 1 106 ? -5.404 -9.130 13.960 1.00 94.06 106 ASN A C 1
ATOM 865 O O . ASN A 1 106 ? -6.118 -8.153 13.735 1.00 94.06 106 ASN A O 1
ATOM 869 N N . GLY A 1 107 ? -4.422 -9.519 13.142 1.00 92.81 107 GLY A N 1
ATOM 870 C CA . GLY A 1 107 ? -4.163 -8.884 11.853 1.00 92.81 107 GLY A CA 1
ATOM 871 C C . GLY A 1 107 ? -5.317 -9.076 10.865 1.00 92.81 107 GLY A C 1
ATOM 872 O O . GLY A 1 107 ? -6.040 -10.075 10.912 1.00 92.81 107 GLY A O 1
ATOM 873 N N . LEU A 1 108 ? -5.470 -8.112 9.961 1.00 94.50 108 LEU A N 1
ATOM 874 C CA . LEU A 1 108 ? -6.470 -8.127 8.901 1.00 94.50 108 LEU A CA 1
ATOM 875 C C . LEU A 1 108 ? -5.801 -8.343 7.542 1.00 94.50 108 LEU A C 1
ATOM 877 O O . LEU A 1 108 ? -4.644 -7.984 7.331 1.00 94.50 108 LEU A O 1
ATOM 881 N N . ASN A 1 109 ? -6.538 -8.935 6.603 1.00 93.12 109 ASN A N 1
ATOM 882 C CA . ASN A 1 109 ? -6.109 -8.963 5.208 1.00 93.12 109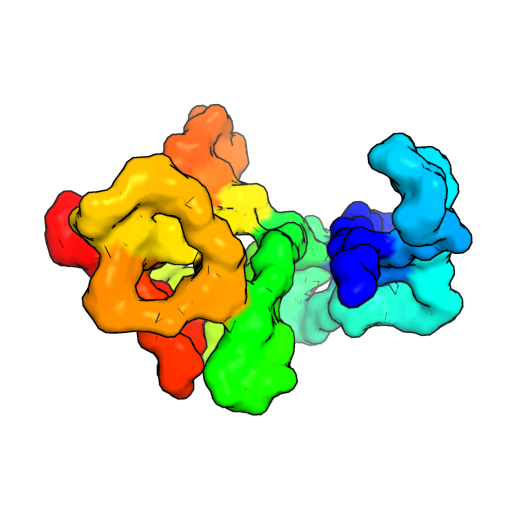 ASN A CA 1
ATOM 883 C C . ASN A 1 109 ? -6.089 -7.529 4.650 1.00 93.12 109 ASN A C 1
ATOM 885 O O . ASN A 1 109 ? -6.994 -6.761 4.951 1.00 93.12 109 ASN A O 1
ATOM 889 N N . THR A 1 110 ? -5.125 -7.180 3.795 1.00 91.00 110 THR A N 1
ATOM 890 C CA . THR A 1 110 ? -4.997 -5.822 3.229 1.00 91.00 110 THR A CA 1
ATOM 891 C C . THR A 1 110 ? -6.238 -5.359 2.455 1.00 91.00 110 THR A C 1
ATOM 893 O O . THR A 1 110 ? -6.519 -4.170 2.400 1.00 91.00 110 THR A O 1
ATOM 896 N N . SER A 1 111 ? -7.010 -6.291 1.887 1.00 92.12 111 SER A N 1
ATOM 897 C CA . SER A 1 111 ? -8.268 -5.998 1.179 1.00 92.12 111 SER A CA 1
ATOM 898 C C . SER A 1 111 ? -9.499 -6.020 2.095 1.00 92.12 111 SER A C 1
ATOM 900 O O . SER A 1 111 ? -10.625 -5.910 1.613 1.00 92.12 111 SER A O 1
ATOM 902 N N . PHE A 1 112 ? -9.319 -6.225 3.404 1.00 92.38 112 PHE A N 1
ATOM 903 C CA . PHE A 1 112 ? -10.420 -6.228 4.359 1.00 92.38 112 PHE A CA 1
ATOM 904 C C . PHE A 1 112 ? -10.995 -4.818 4.499 1.00 92.38 112 PHE A C 1
ATOM 906 O O . PHE A 1 112 ? -10.257 -3.851 4.681 1.00 92.38 112 PHE A O 1
ATOM 913 N N . ASN A 1 113 ? -12.317 -4.717 4.415 1.00 88.06 113 ASN A N 1
ATOM 914 C CA . ASN A 1 113 ? -13.045 -3.459 4.470 1.00 88.06 113 ASN A CA 1
ATOM 915 C C . ASN A 1 113 ? -14.359 -3.677 5.231 1.00 88.06 113 ASN A C 1
ATOM 917 O O . ASN A 1 113 ? -15.129 -4.568 4.870 1.00 88.06 113 ASN A O 1
ATOM 921 N N . ASP A 1 114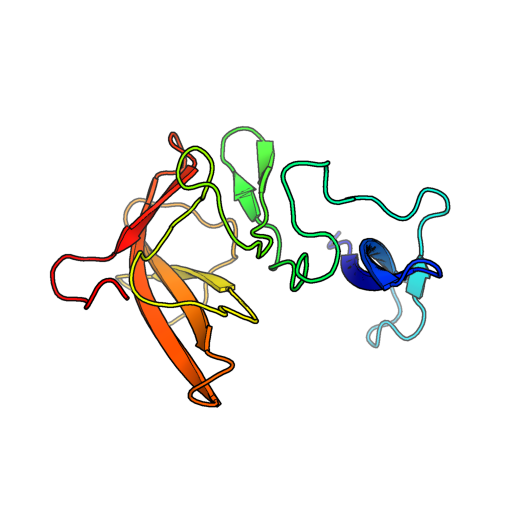 ? -14.571 -2.898 6.287 1.00 89.12 114 ASP A N 1
ATOM 922 C CA . ASP A 1 114 ? -15.703 -2.965 7.216 1.00 89.12 114 ASP A CA 1
ATOM 923 C C . ASP A 1 114 ? -15.835 -1.592 7.910 1.00 89.12 114 ASP A C 1
ATOM 925 O O . ASP A 1 114 ? -14.926 -0.767 7.848 1.00 89.12 114 ASP A O 1
ATOM 929 N N . ASP A 1 115 ? -16.928 -1.349 8.621 1.00 90.19 115 ASP A N 1
ATOM 930 C CA . ASP A 1 115 ? -17.144 -0.125 9.399 1.00 90.19 115 ASP A CA 1
ATOM 931 C C . ASP A 1 115 ? -16.335 -0.118 10.712 1.00 90.19 115 ASP A C 1
ATOM 933 O O . ASP A 1 115 ? -16.229 0.900 11.394 1.00 90.19 115 ASP A O 1
ATOM 937 N N . LYS A 1 116 ? -15.767 -1.268 11.098 1.00 93.50 116 LYS A N 1
ATOM 938 C CA . LYS A 1 116 ? -15.057 -1.484 12.374 1.00 93.50 116 LYS A CA 1
ATOM 939 C C . LYS A 1 116 ? -13.536 -1.534 12.232 1.00 93.50 116 LYS A C 1
ATOM 941 O O . LYS A 1 116 ? -12.852 -2.221 13.001 1.00 93.50 116 LYS A O 1
ATOM 946 N N . ILE A 1 117 ? -13.006 -0.830 11.240 1.00 94.88 117 ILE A N 1
ATOM 947 C CA . ILE A 1 117 ? -11.571 -0.745 10.981 1.00 94.88 117 ILE A CA 1
ATOM 948 C C . ILE A 1 117 ? -11.115 0.702 10.835 1.00 94.88 117 ILE A C 1
ATOM 950 O O . ILE A 1 117 ? -11.889 1.566 10.441 1.00 94.88 117 ILE A O 1
ATOM 954 N N . ASN A 1 118 ? -9.832 0.921 11.099 1.00 95.06 118 ASN A N 1
ATOM 955 C CA . ASN A 1 118 ? -9.091 2.083 10.618 1.00 95.06 118 ASN A CA 1
ATOM 956 C C . ASN A 1 118 ? -7.974 1.613 9.682 1.00 95.06 118 ASN A C 1
ATOM 958 O O . ASN A 1 118 ? -7.699 0.418 9.565 1.00 95.06 118 ASN A O 1
ATOM 962 N N . ASN A 1 119 ? -7.300 2.552 9.031 1.00 95.50 119 ASN A N 1
ATOM 963 C CA . ASN A 1 119 ? -6.135 2.294 8.199 1.00 95.50 119 ASN A CA 1
ATOM 964 C C . ASN A 1 119 ? -4.901 2.947 8.811 1.00 95.50 119 ASN A C 1
ATOM 966 O O . ASN A 1 119 ? -4.960 4.061 9.329 1.00 95.50 119 ASN A O 1
ATOM 970 N N . VAL A 1 120 ? -3.775 2.251 8.717 1.00 95.38 120 VAL A N 1
ATOM 971 C CA . VAL A 1 120 ? -2.464 2.798 9.048 1.00 95.38 120 VAL A CA 1
ATOM 972 C C . VAL A 1 120 ? -1.772 3.153 7.745 1.00 95.38 120 VAL A C 1
ATOM 974 O O . VAL A 1 120 ? -1.589 2.275 6.905 1.00 95.38 120 VAL A O 1
ATOM 977 N N . MET A 1 121 ? -1.377 4.416 7.587 1.00 92.88 121 MET A N 1
ATOM 978 C CA . MET A 1 121 ? -0.448 4.827 6.535 1.00 92.88 121 MET A CA 1
ATOM 979 C C . MET A 1 121 ? 0.935 5.000 7.151 1.00 92.88 121 MET A C 1
ATOM 981 O O . MET A 1 121 ? 1.146 5.911 7.956 1.00 92.88 121 MET A O 1
ATOM 985 N N . LYS A 1 122 ? 1.863 4.121 6.774 1.00 92.06 122 LYS A N 1
ATOM 986 C CA . LYS A 1 122 ? 3.264 4.139 7.199 1.00 92.06 122 LYS A CA 1
ATOM 987 C C . LYS A 1 122 ? 4.137 4.707 6.090 1.00 92.06 122 LYS A C 1
ATOM 989 O O . LYS A 1 122 ? 3.901 4.427 4.920 1.00 92.06 122 LYS A O 1
ATOM 994 N N . VAL A 1 123 ? 5.164 5.463 6.462 1.00 88.19 123 VAL A N 1
ATOM 995 C CA . VAL A 1 123 ? 6.191 5.985 5.553 1.00 88.19 123 VAL A CA 1
ATOM 996 C C . VAL A 1 123 ? 7.566 5.889 6.212 1.00 88.19 123 VAL A C 1
ATOM 998 O O . VAL A 1 123 ? 7.692 6.066 7.424 1.00 88.19 123 VAL A O 1
ATOM 1001 N N . SER A 1 124 ? 8.605 5.625 5.427 1.00 86.94 124 SER A N 1
ATOM 1002 C CA . SER A 1 124 ? 10.001 5.826 5.830 1.00 86.94 124 SER A CA 1
ATOM 1003 C C . SER A 1 124 ? 10.481 7.166 5.294 1.00 86.94 124 SER A C 1
ATOM 1005 O O . SER A 1 124 ? 10.257 7.478 4.125 1.00 86.94 124 SER A O 1
ATOM 1007 N N . LEU A 1 125 ? 11.136 7.970 6.129 1.00 81.94 125 LEU A N 1
ATOM 1008 C CA . LEU A 1 125 ? 11.731 9.228 5.678 1.00 81.94 125 LEU A CA 1
ATOM 1009 C C . LEU A 1 125 ? 13.219 9.041 5.447 1.00 81.94 125 LEU A C 1
ATOM 1011 O O . LEU A 1 125 ? 13.975 8.807 6.390 1.00 81.94 125 LEU A O 1
ATOM 1015 N N . ASP A 1 126 ? 13.650 9.216 4.199 1.00 76.19 126 ASP A N 1
ATOM 1016 C CA . ASP A 1 126 ? 15.050 9.001 3.834 1.00 76.19 126 ASP A CA 1
ATOM 1017 C C . ASP A 1 126 ? 16.002 9.952 4.584 1.00 76.19 126 ASP A C 1
ATOM 1019 O O . ASP A 1 126 ? 17.123 9.584 4.928 1.00 76.19 126 ASP A O 1
ATOM 1023 N N . ILE A 1 127 ? 15.532 11.164 4.905 1.00 75.50 127 ILE A N 1
ATOM 1024 C CA . ILE A 1 127 ? 16.319 12.188 5.608 1.00 75.50 127 ILE A CA 1
ATOM 1025 C C . ILE A 1 127 ? 16.547 11.813 7.073 1.00 75.50 127 ILE A C 1
ATOM 1027 O O . ILE A 1 127 ? 17.663 11.930 7.572 1.00 75.50 127 ILE A O 1
ATOM 1031 N N . THR A 1 128 ? 15.494 11.404 7.783 1.00 81.00 128 THR A N 1
ATOM 1032 C CA . THR A 1 128 ? 15.592 11.156 9.228 1.00 81.00 128 THR A CA 1
ATOM 1033 C C . THR A 1 128 ? 15.968 9.712 9.540 1.00 81.00 128 THR A C 1
ATOM 1035 O O . THR A 1 128 ? 16.384 9.436 10.661 1.00 81.00 128 THR A O 1
ATOM 1038 N N . LYS A 1 129 ? 15.858 8.802 8.558 1.00 84.31 129 LYS A N 1
ATOM 1039 C CA . LYS A 1 129 ? 16.052 7.350 8.711 1.00 84.31 129 LYS A CA 1
ATOM 1040 C C . LYS A 1 129 ? 15.120 6.726 9.756 1.00 84.31 129 LYS A C 1
ATOM 1042 O O . LYS A 1 129 ? 15.432 5.682 10.321 1.00 84.31 129 LYS A O 1
ATOM 1047 N N . PHE A 1 130 ? 13.976 7.366 9.997 1.00 88.25 130 PHE A N 1
ATOM 1048 C CA . PHE A 1 130 ? 12.920 6.863 10.866 1.00 88.25 130 PHE A CA 1
ATOM 1049 C C . PHE A 1 130 ? 11.673 6.503 10.065 1.00 88.25 130 PHE A C 1
ATOM 1051 O O . PHE A 1 130 ? 11.377 7.086 9.016 1.00 88.25 130 PHE A O 1
ATOM 1058 N N . ASP A 1 131 ? 10.923 5.568 10.637 1.00 89.38 131 ASP A N 1
ATOM 1059 C CA . ASP A 1 131 ? 9.607 5.170 10.173 1.00 89.38 131 ASP A CA 1
ATOM 1060 C C . ASP A 1 131 ? 8.537 5.917 10.968 1.00 89.38 131 ASP A C 1
ATOM 1062 O O . ASP A 1 131 ? 8.559 5.950 12.200 1.00 89.38 131 ASP A O 1
ATOM 1066 N N . TYR A 1 132 ? 7.586 6.501 10.250 1.00 89.81 132 TYR A N 1
ATOM 1067 C CA . TYR A 1 132 ? 6.451 7.224 10.808 1.00 89.81 132 TYR A CA 1
ATOM 1068 C C . TYR A 1 132 ? 5.168 6.576 10.333 1.00 89.81 1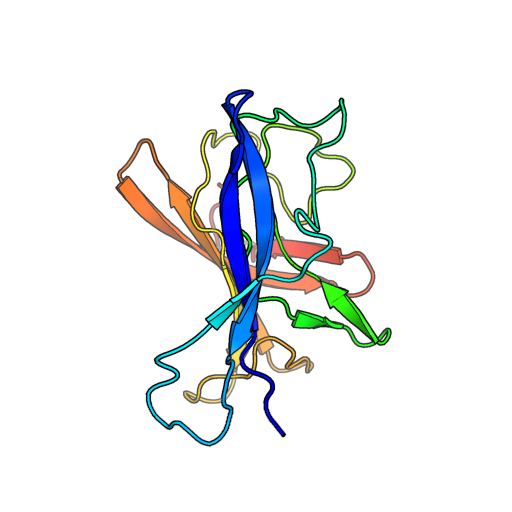32 TYR A C 1
ATOM 1070 O O . TYR A 1 132 ? 5.115 5.990 9.252 1.00 89.81 132 TYR A O 1
ATOM 1078 N N . TYR A 1 133 ? 4.114 6.713 11.122 1.00 92.31 133 TYR A N 1
ATOM 1079 C CA . TYR A 1 133 ? 2.794 6.289 10.702 1.00 92.31 133 TYR A CA 1
ATOM 1080 C C . TYR A 1 133 ? 1.726 7.248 11.205 1.00 92.31 133 TYR A C 1
ATOM 1082 O O . TYR A 1 133 ? 1.876 7.909 12.234 1.00 92.31 133 TYR A O 1
ATOM 1090 N N . THR A 1 134 ? 0.627 7.291 10.466 1.00 94.25 134 THR A N 1
ATOM 1091 C CA . THR A 1 134 ? -0.622 7.901 10.908 1.00 94.25 134 THR A CA 1
ATOM 1092 C C . THR A 1 134 ? -1.712 6.842 10.919 1.00 94.25 134 THR A C 1
ATOM 1094 O O . THR A 1 134 ? -1.630 5.852 10.190 1.00 94.25 134 THR A O 1
ATOM 1097 N N . ILE A 1 135 ? -2.711 7.047 11.772 1.00 94.94 135 ILE A N 1
ATOM 1098 C CA . ILE A 1 135 ? -3.958 6.286 11.763 1.00 94.94 135 ILE A CA 1
ATOM 1099 C C . ILE A 1 135 ? -5.021 7.201 11.167 1.00 94.94 135 ILE A C 1
ATOM 1101 O O . ILE A 1 135 ? -5.017 8.406 11.436 1.00 94.94 135 ILE A O 1
ATOM 1105 N N . GLY A 1 136 ? -5.889 6.644 10.334 1.00 94.44 136 GLY A N 1
ATOM 1106 C CA . GLY A 1 136 ? -6.924 7.404 9.661 1.00 94.44 136 GLY A CA 1
ATOM 1107 C C . GLY A 1 136 ? -7.921 6.526 8.929 1.00 94.44 136 GLY A C 1
ATOM 1108 O O . GLY A 1 136 ? -7.912 5.300 9.039 1.00 94.44 136 GLY A O 1
ATOM 1109 N N . THR A 1 137 ? -8.769 7.171 8.138 1.00 94.00 137 THR A N 1
ATOM 1110 C CA . THR A 1 137 ? -9.778 6.508 7.308 1.00 94.00 137 THR A CA 1
ATOM 1111 C C . THR A 1 137 ? -9.346 6.513 5.845 1.00 94.00 137 THR A C 1
ATOM 1113 O O . THR A 1 137 ? -8.943 7.548 5.307 1.00 94.00 137 THR A O 1
ATOM 1116 N N . TYR A 1 138 ? -9.471 5.369 5.171 1.00 92.94 138 TYR A N 1
ATOM 1117 C CA . TYR A 1 138 ? -9.326 5.277 3.721 1.00 92.94 138 TYR A CA 1
ATOM 1118 C C . TYR A 1 138 ? -10.700 5.283 3.026 1.00 92.94 138 TYR A C 1
ATOM 1120 O O . TYR A 1 138 ? -11.457 4.314 3.075 1.00 92.94 138 TYR A O 1
ATOM 1128 N N . ASP A 1 139 ? -11.026 6.390 2.352 1.00 90.94 139 ASP A N 1
ATOM 1129 C CA . ASP A 1 139 ? -12.237 6.530 1.538 1.00 90.94 139 ASP A CA 1
ATOM 1130 C C . ASP A 1 139 ? -12.045 5.793 0.206 1.00 90.94 139 ASP A C 1
ATOM 1132 O O . ASP A 1 139 ? -11.476 6.321 -0.753 1.00 90.94 139 ASP A O 1
ATOM 1136 N N . THR A 1 140 ? -12.545 4.558 0.147 1.00 89.12 140 THR A N 1
ATOM 1137 C CA . THR A 1 140 ? -12.467 3.688 -1.041 1.00 89.12 140 THR A CA 1
ATOM 1138 C C . THR A 1 140 ? -13.220 4.216 -2.264 1.00 89.12 140 THR A C 1
ATOM 1140 O O . THR A 1 140 ? -12.945 3.778 -3.378 1.00 89.12 140 THR A O 1
ATOM 1143 N N . LYS A 1 141 ? -14.166 5.152 -2.093 1.00 88.12 141 LYS A N 1
ATOM 1144 C CA . LYS A 1 141 ? -14.920 5.738 -3.215 1.00 88.12 141 LYS A CA 1
ATOM 1145 C C . LYS A 1 141 ? -14.155 6.877 -3.870 1.00 88.12 141 LYS A C 1
ATOM 1147 O O . LYS A 1 141 ? -14.291 7.090 -5.071 1.00 88.12 141 LYS A O 1
ATOM 1152 N N . LYS A 1 142 ? -13.390 7.626 -3.076 1.00 88.81 142 LYS A N 1
ATOM 1153 C CA . LYS A 1 142 ? -12.565 8.746 -3.551 1.00 88.81 142 LYS A CA 1
ATOM 1154 C C . LYS A 1 142 ? -11.107 8.366 -3.779 1.00 88.81 142 LYS A C 1
ATOM 1156 O O . LYS A 1 142 ? -10.350 9.222 -4.218 1.00 88.81 142 LYS A O 1
ATOM 1161 N N . ASP A 1 143 ? -10.733 7.133 -3.437 1.00 88.75 143 ASP A N 1
ATOM 1162 C CA . ASP A 1 143 ? -9.348 6.674 -3.369 1.00 88.75 143 ASP A CA 1
ATOM 1163 C C . ASP A 1 143 ? -8.466 7.678 -2.616 1.00 88.75 143 ASP A C 1
ATOM 1165 O O . ASP A 1 143 ? -7.467 8.176 -3.130 1.00 88.75 143 ASP A O 1
ATOM 1169 N N . ARG A 1 144 ? -8.868 7.999 -1.376 1.00 90.25 144 ARG A N 1
ATOM 1170 C CA . ARG A 1 144 ? -8.191 9.007 -0.550 1.00 90.25 144 ARG A CA 1
ATOM 1171 C C . ARG A 1 144 ? -8.015 8.563 0.893 1.00 90.25 144 ARG A C 1
ATOM 1173 O O . ARG A 1 144 ? -8.974 8.146 1.536 1.00 90.25 144 ARG A O 1
ATOM 1180 N N . TYR A 1 145 ? -6.806 8.732 1.420 1.00 91.50 145 TYR A N 1
ATOM 1181 C CA . TYR A 1 145 ? -6.514 8.540 2.838 1.00 91.50 145 TYR A CA 1
ATOM 1182 C C . TYR A 1 145 ? -6.574 9.869 3.604 1.00 91.50 145 TYR A C 1
ATOM 1184 O O . TYR A 1 145 ? -6.028 10.891 3.167 1.00 91.50 145 TYR A O 1
ATOM 1192 N N . VAL A 1 146 ? -7.251 9.848 4.752 1.00 91.62 146 VAL A N 1
ATOM 1193 C CA . VAL A 1 146 ? -7.447 11.002 5.633 1.00 91.62 146 VAL A CA 1
ATOM 1194 C C . VAL A 1 146 ? -6.970 10.630 7.041 1.00 91.62 146 VAL A C 1
ATOM 1196 O O . VAL A 1 146 ? -7.630 9.814 7.685 1.00 91.62 146 VAL A O 1
ATOM 1199 N N . PRO A 1 147 ? -5.846 11.201 7.521 1.00 92.81 147 PRO A N 1
ATOM 1200 C CA . PRO A 1 147 ? -5.386 11.012 8.895 1.00 92.81 147 PRO A CA 1
ATOM 1201 C C . PRO A 1 147 ? -6.419 11.501 9.916 1.00 92.81 147 PRO A C 1
ATOM 1203 O O . PRO A 1 147 ? -7.102 12.499 9.676 1.00 92.81 147 PRO A O 1
ATOM 1206 N N . ASP A 1 148 ? -6.481 10.846 11.073 1.00 91.88 148 ASP A N 1
ATOM 1207 C CA . ASP A 1 148 ? -7.293 11.301 12.201 1.00 91.88 148 ASP A CA 1
ATOM 1208 C C . ASP A 1 148 ? -6.788 12.654 12.732 1.00 91.88 148 ASP A C 1
ATOM 1210 O O . ASP A 1 148 ? -5.586 12.923 12.769 1.00 91.88 148 ASP A O 1
ATOM 1214 N N . ASN A 1 149 ? -7.704 13.506 13.205 1.00 81.62 149 ASN A N 1
ATOM 1215 C CA . ASN A 1 149 ? -7.413 14.895 13.606 1.00 81.62 149 ASN A CA 1
ATOM 1216 C C . ASN A 1 149 ? -6.384 15.040 14.744 1.00 81.62 149 ASN A C 1
ATOM 1218 O O . ASN A 1 149 ? -5.862 16.130 14.968 1.00 81.62 149 ASN A O 1
ATOM 1222 N N . THR A 1 150 ? -6.135 13.975 15.505 1.00 81.06 150 THR A N 1
ATOM 1223 C CA . THR A 1 150 ? -5.149 13.943 16.595 1.00 81.06 150 THR A CA 1
ATOM 1224 C C . THR A 1 150 ? -3.732 13.651 16.106 1.00 81.06 150 THR A C 1
ATOM 1226 O O . THR A 1 150 ? -2.781 13.821 16.868 1.00 81.06 150 THR A O 1
ATOM 1229 N N . MET A 1 151 ? -3.576 13.224 14.852 1.00 74.81 151 MET A N 1
ATOM 1230 C CA . MET A 1 151 ? -2.293 12.878 14.260 1.00 74.81 151 MET A CA 1
ATOM 1231 C C . MET A 1 151 ? -1.733 14.077 13.500 1.00 74.81 151 MET A C 1
ATOM 1233 O O . MET A 1 151 ? -2.443 14.784 12.784 1.00 74.81 151 MET A O 1
ATOM 1237 N N . ILE A 1 152 ? -0.430 14.311 13.646 1.00 67.69 152 ILE A N 1
ATOM 1238 C CA . ILE A 1 152 ? 0.257 15.333 12.860 1.00 67.69 152 ILE A CA 1
ATOM 1239 C C . ILE A 1 152 ? 0.251 14.852 11.410 1.00 67.69 152 ILE A C 1
ATOM 1241 O O . ILE A 1 152 ? 0.903 13.864 11.075 1.00 67.69 152 ILE A O 1
ATOM 1245 N N . ASN A 1 153 ? -0.509 15.545 10.562 1.00 59.84 153 ASN A N 1
ATOM 1246 C CA . ASN A 1 153 ? -0.373 15.403 9.123 1.00 59.84 153 ASN A CA 1
ATOM 1247 C C . ASN A 1 153 ? 1.040 15.876 8.781 1.00 59.84 153 ASN A C 1
ATOM 1249 O O . ASN A 1 153 ? 1.372 17.024 9.104 1.00 59.84 153 ASN A O 1
ATOM 1253 N N . GLY A 1 154 ? 1.859 14.960 8.255 1.00 50.09 154 GLY A N 1
ATOM 1254 C CA . GLY A 1 154 ? 3.275 15.191 7.964 1.00 50.09 154 GLY A CA 1
ATOM 1255 C C . GLY A 1 154 ? 3.515 16.543 7.325 1.00 50.09 154 GLY A C 1
ATOM 1256 O O . GLY A 1 154 ? 2.670 16.973 6.505 1.00 50.09 154 GLY A O 1
#

Foldseek 3Di:
DDWDKDWDWDQDPVLFTFTWIKTQPDPPPPVSPDIDTDPPPPPDADDPVFDRNQWDQKEPWAQEPVRDIDIDTDTDDDCPPHLDDDPPADAWHNWYKAKDFQPDDDGDDRHDDDPGIWMKIWTAHPVVRDIDIFIFHQDSVSSHTDGDPVDPPD

Sequence (154 aa):
MVRTTTLDPTVDDKETQVQNYAMSANLFDPFLRKWIKLHNNPLIVADESINKTKFGDPTIAWLGQDWRWRMIGLHEMDQSRSLHSSAKIVNWQCVDLFPVSLEKTNGLNTSFNDDKINNVMKVSLDITKFDYYTIGTYDTKKDRYVPDNTMING

Radius of gyration: 16.87 Å; chains: 1; bounding box: 37×46×39 Å

InterPro domains:
  IPR013148 Glycosyl hydrolase family 32, N-terminal [PF00251] (12-150)
  IPR023296 Glycosyl hydrolase, five-bladed beta-propeller domain superfamily [G3DSA:2.115.10.20] (5-153)
  IPR023296 Glycosyl hydrolase, five-bladed beta-propeller domain superfamily [SSF75005] (10-152)
  IPR050551 Plant Fructan Metabolism Enzymes [PTHR31953] (12-152)

Secondary structure (DSSP, 8-state):
----EEEEEEE-TTS-EEEEEEEES-TT-TT---EEE-TT--SEE--TTS-TTS-B-PPPPEE-TTS-EE---B-S--GGG-S---SS---EEEEEEEEEESS-SS---TT---TTEEEEEEEEETTTTEEEEEEEEEETTTTEEEE-TTS---

pLDDT: mean 83.18, std 12.8, range [33.97, 96.38]

Organism: NCBI:txid50273